Protein AF-A0A2S7EKT6-F1 (afdb_monomer)

Nearest PDB structures (foldseek):
  7syk-assembly1_O  TM=4.930E-01  e=4.356E+00  Oryctolagus cuniculus
  7syl-assembly1_O  TM=4.355E-01  e=4.093E+00  Oryctolagus cuniculus
  9e7f-assembly1_BQ  TM=4.720E-01  e=5.253E+00  Pyrobaculum calidifontis JCM 11548

Sequence (143 aa):
MLGVLMVCGVVPLHAAKAQEGEDPALTAGLVQCPDAAPFVRTQQQAKARAEAAQASAIAAPSVPELRACLLEMERVDQQVRNGDWSQAAVSRMVAVDAAHLPQIRRIVAEHNRLPSAAQVGRDDGVAASCSMPMLIRPSRSGC

pLDDT: mean 74.48, std 20.5, range [33.72, 96.75]

Secondary structure (DSSP, 8-state):
-----------------------HHHHHHHHT-GGGHHHHHHHHHHHHHHHHHHHHTTSPPS-HHHHHHHHHHHHHHHHHHTS---HHHHHHHHHHHHHHHHHHHHHHHHHTSPPPHHHH-----------------------

Mean predicted aligned error: 15.49 Å

Foldseek 3Di:
DDDDDDDDDDDPPPPPPPPPDPPVVVVVVLVVDPVSVVVVVVVVVVVVVVVVVVVLQVDDAQAQLVLLVVVVLVVLLCVLVVDDPDPVSVVSNVVSCVVCVVVQVVCCVVVVHHDDCSHHNDPPPDRDHNDDPPPPDPPPPDD

Structure (mmCIF, N/CA/C/O backbone):
data_AF-A0A2S7EKT6-F1
#
_entry.id   AF-A0A2S7EKT6-F1
#
loop_
_atom_site.group_PDB
_atom_site.id
_atom_site.type_symbol
_atom_site.label_atom_id
_atom_site.label_alt_id
_atom_site.label_comp_id
_atom_site.label_asym_id
_atom_site.label_entity_id
_atom_site.label_seq_id
_atom_site.pdbx_PDB_ins_code
_atom_site.Cartn_x
_atom_site.Cartn_y
_atom_site.Cartn_z
_atom_site.occupancy
_atom_site.B_iso_or_equiv
_atom_site.auth_seq_id
_atom_site.auth_comp_id
_atom_site.auth_asym_id
_atom_site.auth_atom_id
_atom_site.pdbx_PDB_model_num
ATOM 1 N N . MET A 1 1 ? 2.346 66.352 -17.592 1.00 36.94 1 MET A N 1
ATOM 2 C CA . MET A 1 1 ? 1.693 65.040 -17.779 1.00 36.94 1 MET A CA 1
ATOM 3 C C . MET A 1 1 ? 2.391 64.051 -16.850 1.00 36.94 1 MET A C 1
ATOM 5 O O . MET A 1 1 ? 3.411 63.494 -17.229 1.00 36.94 1 MET A O 1
ATOM 9 N N . LEU A 1 2 ? 1.943 63.962 -15.590 1.00 36.84 2 LEU A N 1
ATOM 10 C CA . LEU A 1 2 ? 2.513 63.059 -14.581 1.00 36.84 2 LEU A CA 1
ATOM 11 C C . LEU A 1 2 ? 1.9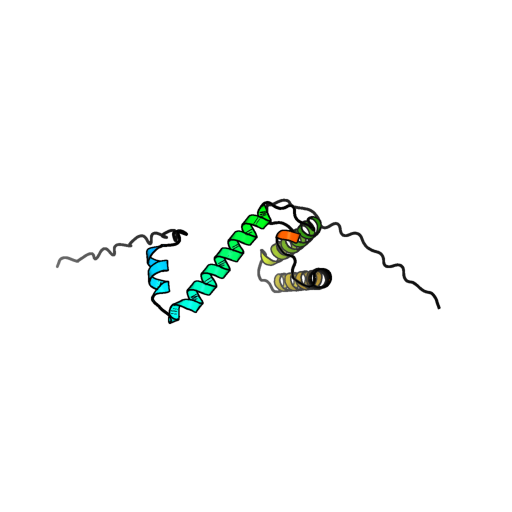98 61.633 -14.820 1.00 36.84 2 LEU A C 1
ATOM 13 O O . LEU A 1 2 ? 0.789 61.417 -14.853 1.00 36.84 2 LEU A O 1
ATOM 17 N N . GLY A 1 3 ? 2.920 60.685 -14.991 1.00 36.59 3 GLY A N 1
ATOM 18 C CA . GLY A 1 3 ? 2.628 59.258 -15.106 1.00 36.59 3 GLY A CA 1
ATOM 19 C C . GLY A 1 3 ? 2.357 58.634 -13.739 1.00 36.59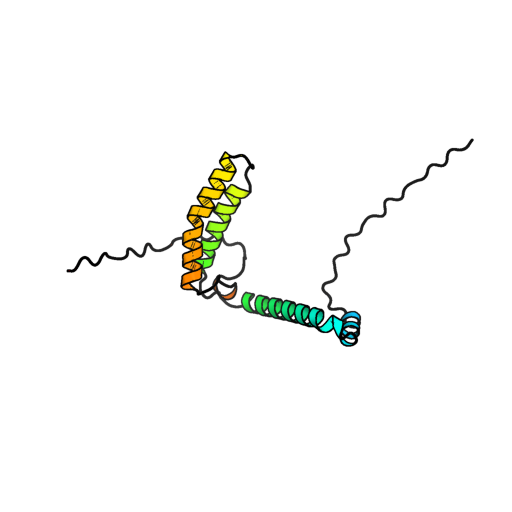 3 GLY A C 1
ATOM 20 O O . GLY A 1 3 ? 3.161 58.762 -12.819 1.00 36.59 3 GLY A O 1
ATOM 21 N N . VAL A 1 4 ? 1.215 57.962 -13.616 1.00 44.09 4 VAL A N 1
ATOM 22 C CA . VAL A 1 4 ? 0.814 57.189 -12.437 1.00 44.09 4 VAL A CA 1
ATOM 23 C C . VAL A 1 4 ? 1.491 55.819 -12.502 1.00 44.09 4 VAL A C 1
ATOM 25 O O . VAL A 1 4 ? 1.162 55.003 -13.360 1.00 44.09 4 VAL A O 1
ATOM 28 N N . LEU A 1 5 ? 2.437 55.557 -11.599 1.00 43.75 5 LEU A N 1
ATOM 29 C CA . LEU A 1 5 ? 2.953 54.210 -11.348 1.00 43.75 5 LEU A CA 1
ATOM 30 C C . LEU A 1 5 ? 1.993 53.488 -10.397 1.00 43.75 5 LEU A C 1
ATOM 32 O O . LEU A 1 5 ? 1.961 53.751 -9.197 1.00 43.75 5 LEU A O 1
ATOM 36 N N . MET A 1 6 ? 1.194 52.581 -10.956 1.00 43.34 6 MET A N 1
ATOM 37 C CA . MET A 1 6 ? 0.360 51.640 -10.215 1.00 43.34 6 MET A CA 1
ATOM 38 C C . MET A 1 6 ? 1.251 50.509 -9.685 1.00 43.34 6 MET A C 1
ATOM 40 O O . MET A 1 6 ? 1.628 49.599 -10.420 1.00 43.34 6 MET A O 1
ATOM 44 N N . VAL A 1 7 ? 1.625 50.580 -8.408 1.00 50.22 7 VAL A N 1
ATOM 45 C CA . VAL A 1 7 ? 2.326 49.491 -7.716 1.00 50.22 7 VAL A CA 1
ATOM 46 C C . VAL A 1 7 ? 1.294 48.417 -7.371 1.00 50.22 7 VAL A C 1
ATOM 48 O O . VAL A 1 7 ? 0.490 48.587 -6.457 1.00 50.22 7 VAL A O 1
ATOM 51 N N . CYS A 1 8 ? 1.289 47.314 -8.121 1.00 40.44 8 CYS A N 1
ATOM 52 C CA . CYS A 1 8 ? 0.559 46.107 -7.737 1.00 40.44 8 CYS A CA 1
ATOM 53 C C . CYS A 1 8 ? 1.220 45.513 -6.489 1.00 40.44 8 CYS A C 1
ATOM 55 O O . CYS A 1 8 ? 2.289 44.908 -6.567 1.00 40.44 8 CYS A O 1
ATOM 57 N N . GLY A 1 9 ? 0.591 45.707 -5.330 1.00 44.12 9 GLY A N 1
ATOM 58 C CA . GLY A 1 9 ? 0.961 45.018 -4.102 1.00 44.12 9 GLY A CA 1
ATOM 59 C C . GLY A 1 9 ? 0.713 43.520 -4.258 1.00 44.12 9 GLY A C 1
ATOM 60 O O . GLY A 1 9 ? -0.432 43.079 -4.328 1.00 44.12 9 GLY A O 1
ATOM 61 N N . VAL A 1 10 ? 1.785 42.736 -4.322 1.00 52.66 10 VAL A N 1
ATOM 62 C CA . VAL A 1 10 ? 1.711 41.277 -4.232 1.00 52.66 10 VAL A CA 1
ATOM 63 C C . VAL A 1 10 ? 1.425 40.945 -2.771 1.00 52.66 10 VAL A C 1
ATOM 65 O O . VAL A 1 10 ? 2.302 41.067 -1.919 1.00 52.66 10 VAL A O 1
ATOM 68 N N . VAL A 1 11 ? 0.180 40.586 -2.463 1.00 48.91 11 VAL A N 1
ATOM 69 C CA . VAL A 1 11 ? -0.188 40.072 -1.141 1.00 48.91 11 VAL A CA 1
ATOM 70 C C . VAL A 1 11 ? 0.495 38.711 -0.974 1.00 48.91 11 VAL A C 1
ATOM 72 O O . VAL A 1 11 ? 0.238 37.813 -1.780 1.00 48.91 11 VAL A O 1
ATOM 75 N N . PRO A 1 12 ? 1.368 38.517 0.030 1.00 48.16 12 PRO A N 1
ATOM 76 C CA . PRO A 1 12 ? 1.926 37.205 0.311 1.00 48.16 12 PRO A CA 1
ATOM 77 C C . PRO A 1 12 ? 0.793 36.275 0.746 1.00 48.16 12 PRO A C 1
ATOM 79 O O . PRO A 1 12 ? 0.174 36.467 1.797 1.00 48.16 12 PRO A O 1
ATOM 82 N N . LEU A 1 13 ? 0.531 35.271 -0.092 1.00 44.91 13 LEU A N 1
ATOM 83 C CA . LEU A 1 13 ? -0.354 34.150 0.184 1.00 44.91 13 LEU A CA 1
ATOM 84 C C . LEU A 1 13 ? 0.249 33.374 1.364 1.00 44.91 13 LEU A C 1
ATOM 86 O O . LEU A 1 13 ? 1.096 32.499 1.195 1.00 44.91 13 LEU A O 1
ATOM 90 N N . HIS A 1 14 ? -0.120 33.755 2.583 1.00 44.31 14 HIS A N 1
ATOM 91 C CA . HIS A 1 14 ? 0.232 32.986 3.761 1.00 44.31 14 HIS A CA 1
ATOM 92 C C . HIS A 1 14 ? -0.509 31.659 3.641 1.00 44.31 14 HIS A C 1
ATOM 94 O O . HIS A 1 14 ? -1.737 31.619 3.702 1.00 44.31 14 HIS A O 1
ATOM 100 N N . ALA A 1 15 ? 0.246 30.580 3.434 1.00 47.09 15 ALA A N 1
ATOM 101 C CA . ALA A 1 15 ? -0.233 29.223 3.619 1.00 47.09 15 ALA A CA 1
ATOM 102 C C . ALA A 1 15 ? -0.627 29.077 5.093 1.00 47.09 15 ALA A C 1
ATOM 104 O O . ALA A 1 15 ? 0.188 28.717 5.944 1.00 47.09 15 ALA A O 1
ATOM 105 N N . ALA A 1 16 ? -1.869 29.446 5.404 1.00 46.31 16 ALA A N 1
ATOM 106 C CA . ALA A 1 16 ? -2.474 29.167 6.685 1.00 46.31 16 ALA A CA 1
ATOM 107 C C . ALA A 1 16 ? -2.398 27.653 6.872 1.00 46.31 16 ALA A C 1
ATOM 109 O O . ALA A 1 16 ? -2.981 26.888 6.102 1.00 46.31 16 ALA A O 1
ATOM 110 N N . LYS A 1 17 ? -1.625 27.216 7.868 1.00 39.88 17 LYS A N 1
ATOM 111 C CA . LYS A 1 17 ? -1.724 25.847 8.350 1.00 39.88 17 LYS A CA 1
ATOM 112 C C . LYS A 1 17 ? -3.177 25.653 8.764 1.00 39.88 17 LYS A C 1
ATOM 114 O O . LYS A 1 17 ? -3.633 26.324 9.685 1.00 39.88 17 LYS A O 1
ATOM 119 N N . ALA A 1 18 ? -3.903 24.807 8.036 1.00 46.19 18 ALA A N 1
ATOM 120 C CA . ALA A 1 18 ? -5.235 24.384 8.428 1.00 46.19 18 ALA A CA 1
ATOM 121 C C . ALA A 1 18 ? -5.117 23.818 9.845 1.00 46.19 18 ALA A C 1
ATOM 123 O O . ALA A 1 18 ? -4.409 22.840 10.081 1.00 46.19 18 ALA A O 1
ATOM 124 N N . GLN A 1 19 ? -5.701 24.528 10.800 1.00 43.31 19 GLN A N 1
ATOM 125 C CA . GLN A 1 19 ? -5.638 24.166 12.199 1.00 43.31 19 GLN A CA 1
ATOM 126 C C . GLN A 1 19 ? -6.528 22.935 12.379 1.00 43.31 19 GLN A C 1
ATOM 128 O O . GLN A 1 19 ? -7.744 23.037 12.272 1.00 43.31 19 GLN A O 1
ATOM 133 N N . GLU A 1 20 ? -5.923 21.771 12.629 1.00 52.88 20 GLU A N 1
ATOM 134 C CA . GLU A 1 20 ? -6.603 20.507 12.974 1.00 52.88 20 GLU A CA 1
ATOM 135 C C . GLU A 1 20 ? -7.218 20.553 14.391 1.00 52.88 20 GLU A C 1
ATOM 137 O O . GLU A 1 20 ? -7.160 19.595 15.158 1.00 52.88 20 GLU A O 1
ATOM 142 N N . GLY A 1 21 ? -7.782 21.699 14.776 1.00 56.47 21 GLY A N 1
ATOM 143 C CA . GLY A 1 21 ? -8.614 21.836 15.960 1.00 56.47 21 GLY A CA 1
ATOM 144 C C . GLY A 1 21 ? -10.068 21.692 15.540 1.00 56.47 21 GLY A C 1
ATOM 145 O O . GLY A 1 21 ? -10.548 22.474 14.724 1.00 56.47 21 GLY A O 1
ATOM 146 N N . GLU A 1 22 ? -10.756 20.689 16.076 1.00 63.47 22 GLU A N 1
ATOM 147 C CA . GLU A 1 22 ? -12.197 20.503 15.901 1.00 63.47 22 GLU A CA 1
ATOM 148 C C . GLU A 1 22 ? -12.912 21.767 16.408 1.00 63.47 22 GLU A C 1
ATOM 150 O O . GLU A 1 22 ? -12.968 22.005 17.612 1.00 63.47 22 GLU A O 1
ATOM 155 N N . ASP A 1 23 ? -13.377 22.628 15.493 1.00 78.50 23 ASP A N 1
ATOM 156 C CA . ASP A 1 23 ? -14.058 23.875 15.844 1.00 78.50 23 ASP A CA 1
ATOM 157 C C . ASP A 1 23 ? -15.426 23.539 16.475 1.00 78.50 23 ASP A C 1
ATOM 159 O O . ASP A 1 23 ? -16.321 23.010 15.793 1.00 78.50 23 ASP A O 1
ATOM 163 N N . PRO A 1 24 ? -15.626 23.827 17.775 1.00 75.12 24 PRO A N 1
ATOM 164 C CA . PRO A 1 24 ? -16.879 23.527 18.456 1.00 75.12 24 PRO A CA 1
ATOM 165 C C . PRO A 1 24 ? -18.061 24.296 17.856 1.00 75.12 24 PRO A C 1
ATOM 167 O O . PRO A 1 24 ? -19.179 23.781 17.846 1.00 75.12 24 PRO A O 1
ATOM 170 N N . ALA A 1 25 ? -17.825 25.503 17.328 1.00 80.38 25 ALA A N 1
ATOM 171 C CA . ALA A 1 25 ? -18.859 26.327 16.710 1.00 80.38 25 ALA A CA 1
ATOM 172 C C . ALA A 1 25 ? -19.305 25.741 15.366 1.00 80.38 25 ALA A C 1
ATOM 174 O O . ALA A 1 25 ? -20.505 25.656 15.096 1.00 80.38 25 ALA A O 1
ATOM 175 N N . LEU A 1 26 ? -18.356 25.253 14.562 1.00 79.12 26 LEU A N 1
ATOM 176 C CA . LEU A 1 26 ? -18.657 24.527 13.329 1.00 79.12 26 LEU A CA 1
ATOM 177 C C . LEU A 1 26 ? -19.452 23.251 13.626 1.00 79.12 26 LEU A C 1
ATOM 179 O O . LEU A 1 26 ? -20.460 22.9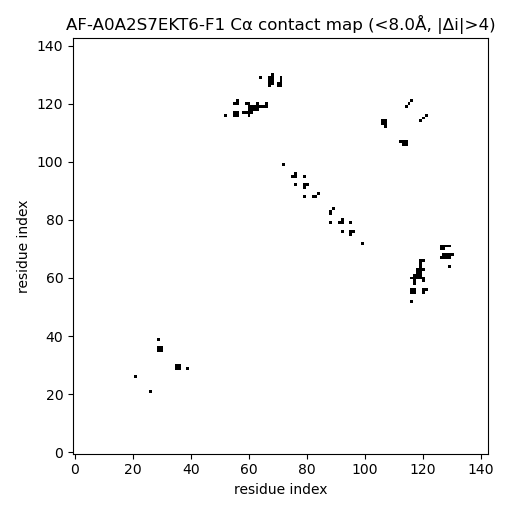78 12.978 1.00 79.12 26 LEU A O 1
ATOM 183 N N . THR A 1 27 ? -19.041 22.494 14.643 1.00 79.00 27 THR A N 1
ATOM 184 C CA . THR A 1 27 ? -19.708 21.244 15.033 1.00 79.00 27 THR A CA 1
ATOM 185 C C . THR A 1 27 ? -21.144 21.501 15.496 1.00 79.00 27 THR A C 1
ATOM 187 O O . THR A 1 27 ? -22.067 20.817 15.055 1.00 79.00 27 THR A O 1
ATOM 190 N N . ALA A 1 28 ? -21.355 22.530 16.321 1.00 80.50 28 ALA A N 1
ATOM 191 C CA . ALA A 1 28 ? -22.681 22.944 16.771 1.00 80.50 28 ALA A CA 1
ATOM 192 C C . ALA A 1 28 ? -23.576 23.418 15.611 1.00 80.50 28 ALA A C 1
ATOM 194 O O . ALA A 1 28 ? -24.761 23.087 15.583 1.00 80.50 28 ALA A O 1
ATOM 195 N N . GLY A 1 29 ? -23.015 24.139 14.635 1.00 81.31 29 GLY A N 1
ATOM 196 C CA . GLY A 1 29 ? -23.738 24.566 13.435 1.00 81.31 29 GLY A CA 1
ATOM 197 C C . GLY A 1 29 ? -24.155 23.394 12.542 1.00 81.31 29 GLY A C 1
ATOM 198 O O . GLY A 1 29 ? -25.287 23.349 12.068 1.00 81.31 29 GLY A O 1
ATOM 199 N N . LEU A 1 30 ? -23.284 22.396 12.367 1.00 83.81 30 LEU A N 1
ATOM 200 C CA . LEU A 1 30 ? -23.577 21.214 11.548 1.00 83.81 30 LEU A CA 1
ATOM 201 C C . LEU A 1 30 ? -24.693 20.337 12.141 1.00 83.81 30 LEU A C 1
ATOM 203 O O . LEU A 1 30 ? -25.423 19.702 11.385 1.00 83.81 30 LEU A O 1
ATOM 207 N N . VAL A 1 31 ? -24.869 20.329 13.468 1.00 80.75 31 VAL A N 1
ATOM 208 C CA . VAL A 1 31 ? -25.972 19.611 14.141 1.00 80.75 31 VAL A CA 1
ATOM 209 C C . VAL A 1 31 ? -27.342 20.218 13.812 1.00 80.75 3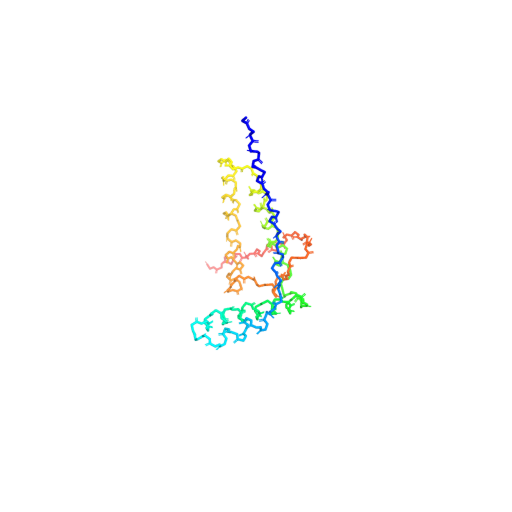1 VAL A C 1
ATOM 211 O O . VAL A 1 31 ? -28.344 19.507 13.815 1.00 80.75 31 VAL A O 1
ATOM 214 N N . GLN A 1 32 ? -27.398 21.512 13.493 1.00 86.75 32 GLN A N 1
ATOM 215 C CA . GLN A 1 32 ? -28.647 22.208 13.166 1.00 86.75 32 GLN A CA 1
ATOM 216 C C . GLN A 1 32 ? -29.086 22.005 11.706 1.00 86.75 32 GLN A C 1
ATOM 218 O O . GLN A 1 32 ? -30.210 22.358 11.355 1.00 86.75 32 GLN A O 1
ATOM 223 N N . CYS A 1 33 ? -28.232 21.414 10.863 1.00 87.81 33 CYS A N 1
ATOM 224 C CA . CYS A 1 33 ? -28.469 21.233 9.433 1.00 87.81 33 CYS A CA 1
ATOM 225 C C . CYS A 1 33 ? -28.698 19.745 9.104 1.00 87.81 33 CYS A C 1
ATOM 227 O O . CYS A 1 33 ? -27.732 18.981 9.056 1.00 87.81 33 CYS A O 1
ATOM 229 N N . PRO A 1 34 ? -29.937 19.309 8.806 1.00 86.19 34 PRO A N 1
ATOM 230 C CA . PRO A 1 34 ? -30.229 17.911 8.466 1.00 86.19 34 PRO A CA 1
ATOM 231 C C . PRO A 1 34 ? -29.410 17.404 7.271 1.00 86.19 34 PRO A C 1
ATOM 233 O O . PRO A 1 34 ? -28.908 16.280 7.289 1.00 86.19 34 PRO A O 1
ATOM 236 N N . ASP A 1 35 ? -29.192 18.266 6.277 1.00 91.31 35 ASP A N 1
ATOM 237 C CA . ASP A 1 35 ? -28.421 17.952 5.069 1.00 91.31 35 ASP A CA 1
ATOM 238 C C . ASP A 1 35 ? -26.914 17.789 5.334 1.00 91.31 35 ASP A C 1
ATOM 240 O O . ASP A 1 35 ? -26.193 17.219 4.515 1.00 91.31 35 ASP A O 1
ATOM 244 N N . ALA A 1 36 ? -26.420 18.237 6.495 1.00 88.88 36 ALA A N 1
ATOM 245 C CA . ALA A 1 36 ? -25.026 18.075 6.904 1.00 88.88 36 ALA A CA 1
ATOM 246 C C . ALA A 1 36 ? -24.755 16.743 7.629 1.00 88.88 36 ALA A C 1
ATOM 248 O O . ALA A 1 36 ? -23.595 16.362 7.809 1.00 88.88 36 ALA A O 1
ATOM 249 N N . ALA A 1 37 ? -25.794 15.987 8.002 1.00 87.12 37 ALA A N 1
ATOM 250 C CA . ALA A 1 37 ? -25.666 14.672 8.630 1.00 87.12 37 ALA A CA 1
ATOM 251 C C . ALA A 1 37 ? -24.715 13.690 7.902 1.00 87.12 37 ALA A C 1
ATOM 253 O O . ALA A 1 37 ? -23.915 13.039 8.587 1.00 87.12 37 ALA A O 1
ATOM 254 N N . PRO A 1 38 ? -24.734 13.547 6.555 1.00 91.06 38 PRO A N 1
ATOM 255 C CA . PRO A 1 38 ? -23.772 12.690 5.861 1.00 91.06 38 PRO A CA 1
ATOM 256 C C . PRO A 1 38 ? -22.325 13.154 6.059 1.00 91.06 38 PRO A C 1
ATOM 258 O O . PRO A 1 38 ? -21.465 12.317 6.328 1.00 91.06 38 PRO A O 1
ATOM 261 N N . PHE A 1 39 ? -22.069 14.465 6.006 1.00 88.44 39 PHE A N 1
ATOM 262 C CA . PHE A 1 39 ? -20.739 15.039 6.216 1.00 88.44 39 PHE A CA 1
ATOM 263 C C . PHE A 1 39 ? -20.217 14.762 7.633 1.00 88.44 39 PHE A C 1
ATOM 265 O O . PHE A 1 39 ? -19.102 14.255 7.796 1.00 88.44 39 PHE A O 1
ATOM 272 N N . VAL A 1 40 ? -21.046 15.007 8.656 1.00 88.12 40 VAL A N 1
ATOM 273 C CA . VAL A 1 40 ? -20.708 14.725 10.063 1.00 88.12 40 VAL A CA 1
ATOM 274 C C . VAL A 1 40 ? -20.375 13.244 10.254 1.00 88.12 40 VAL A C 1
ATOM 276 O O . VAL A 1 40 ? -19.360 12.912 10.866 1.00 88.12 40 VAL A O 1
ATOM 279 N N . ARG A 1 41 ? -21.168 12.340 9.663 1.00 88.94 41 ARG A N 1
ATOM 280 C CA . ARG A 1 41 ? -20.922 10.892 9.734 1.00 88.94 41 ARG A CA 1
ATOM 281 C C . ARG A 1 41 ? -19.583 10.506 9.108 1.00 88.94 41 ARG A C 1
ATOM 283 O O . ARG A 1 41 ? -18.848 9.715 9.695 1.00 88.94 41 ARG A O 1
ATOM 290 N N . THR A 1 42 ? -19.246 11.050 7.938 1.00 89.38 42 THR A N 1
ATOM 291 C CA . THR A 1 42 ? -17.944 10.787 7.304 1.00 89.38 42 THR A CA 1
ATOM 292 C C . THR A 1 42 ? -16.775 11.315 8.129 1.00 89.38 42 THR A C 1
ATOM 294 O O . THR A 1 42 ? -15.773 10.613 8.257 1.00 89.38 42 THR A O 1
ATOM 297 N N . GLN A 1 43 ? -16.909 12.493 8.747 1.00 88.50 43 GLN A N 1
ATOM 29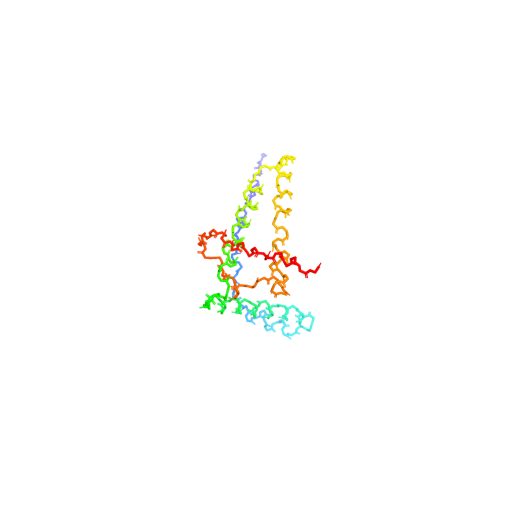8 C CA . GLN A 1 43 ? -15.884 13.042 9.638 1.00 88.50 43 GLN A CA 1
ATOM 299 C C . GLN A 1 43 ? -15.668 12.157 10.871 1.00 88.50 43 GLN A C 1
ATOM 301 O O . GLN A 1 43 ? -14.538 11.779 11.171 1.00 88.50 43 GLN A O 1
ATOM 306 N N . GLN A 1 44 ? -16.747 11.741 11.537 1.00 87.88 44 GLN A N 1
ATOM 307 C CA . GLN A 1 44 ? -16.669 10.840 12.691 1.00 87.88 44 GLN A CA 1
ATOM 308 C C . GLN A 1 44 ? -16.031 9.494 12.326 1.00 87.88 44 GLN A C 1
ATOM 310 O O . GLN A 1 44 ? -15.205 8.975 13.072 1.00 87.88 44 GLN A O 1
ATOM 315 N N . GLN A 1 45 ? -16.359 8.940 11.153 1.00 89.81 45 GLN A N 1
ATOM 316 C CA . GLN A 1 45 ? -15.714 7.722 10.659 1.00 89.81 45 GLN A CA 1
ATOM 317 C C . GLN A 1 45 ? -14.220 7.924 10.389 1.00 89.81 45 GLN A C 1
ATOM 319 O O . GLN A 1 45 ? -13.430 7.031 10.689 1.00 89.81 45 GLN A O 1
ATOM 324 N N . ALA A 1 46 ? -13.819 9.065 9.825 1.00 86.31 46 ALA A N 1
ATOM 325 C CA . ALA A 1 46 ? -12.412 9.381 9.605 1.00 86.31 46 ALA A CA 1
ATOM 326 C C . ALA A 1 46 ? -11.652 9.509 10.935 1.00 86.31 46 ALA A C 1
ATOM 328 O O . ALA A 1 46 ? -10.593 8.899 11.087 1.00 86.31 46 ALA A O 1
ATOM 329 N N . LYS A 1 47 ? -12.234 10.201 11.923 1.00 87.00 47 LYS A N 1
ATOM 330 C CA . LYS A 1 47 ? -11.686 10.329 13.280 1.00 87.00 47 LYS A CA 1
ATOM 331 C C . LYS A 1 47 ? -11.520 8.970 13.960 1.00 87.00 47 LYS A C 1
ATOM 333 O O . LYS A 1 47 ? -10.420 8.636 14.385 1.00 87.00 47 LYS A O 1
ATOM 338 N N . ALA A 1 48 ? -12.559 8.134 13.951 1.00 87.06 48 ALA A N 1
ATOM 339 C CA . ALA A 1 48 ? -12.496 6.789 14.520 1.00 87.06 48 ALA A CA 1
ATOM 340 C C . ALA A 1 48 ? -11.422 5.912 13.844 1.00 87.06 48 ALA A C 1
ATOM 342 O O . ALA A 1 48 ? -10.719 5.156 14.514 1.00 87.06 48 ALA A O 1
ATOM 343 N N . ARG A 1 49 ? -11.244 6.025 12.518 1.00 82.69 49 ARG A N 1
ATOM 344 C CA . ARG A 1 49 ? -10.153 5.337 11.802 1.00 82.69 49 ARG A CA 1
ATOM 345 C C . ARG A 1 49 ? -8.780 5.858 12.223 1.00 82.69 49 ARG A C 1
ATOM 347 O O . ARG A 1 49 ? -7.867 5.052 12.381 1.00 82.69 49 ARG A O 1
ATOM 354 N N . ALA A 1 50 ? -8.629 7.169 12.405 1.00 81.56 50 ALA A N 1
ATOM 355 C CA . ALA A 1 50 ? -7.377 7.775 12.848 1.00 81.56 50 ALA A CA 1
ATOM 356 C C . ALA A 1 50 ? -7.012 7.343 14.279 1.00 81.56 50 ALA A C 1
ATOM 358 O O . ALA A 1 50 ? -5.873 6.950 14.523 1.00 81.56 50 ALA A O 1
ATOM 359 N N . GLU A 1 51 ? -7.976 7.332 15.199 1.00 84.31 51 GLU A N 1
ATOM 360 C CA . GLU A 1 51 ? -7.798 6.856 16.577 1.00 84.31 51 GLU A CA 1
ATOM 361 C C . GLU A 1 51 ? -7.448 5.362 16.619 1.00 84.31 51 GLU A C 1
ATOM 363 O O . GLU A 1 51 ? -6.469 4.969 17.256 1.00 84.31 51 GLU A O 1
ATOM 368 N N . ALA A 1 52 ? -8.170 4.521 15.868 1.00 78.38 52 ALA A N 1
ATOM 369 C CA . ALA A 1 52 ? -7.854 3.097 15.751 1.00 78.38 52 ALA A CA 1
ATOM 370 C C . ALA A 1 52 ? -6.450 2.865 15.164 1.00 78.38 52 ALA A C 1
ATOM 372 O O . ALA A 1 52 ? -5.703 2.001 15.631 1.00 78.38 52 ALA A O 1
ATOM 373 N N . ALA A 1 53 ? -6.054 3.666 14.170 1.00 70.62 53 ALA A N 1
ATOM 374 C CA . ALA A 1 53 ? -4.709 3.619 13.619 1.00 70.62 53 ALA A CA 1
ATOM 375 C C . ALA A 1 53 ? -3.657 4.024 14.664 1.00 70.62 53 ALA A C 1
ATOM 377 O O . ALA A 1 53 ? -2.591 3.406 14.716 1.00 70.62 53 ALA A O 1
ATOM 378 N N . GLN A 1 54 ? -3.904 5.046 15.491 1.00 73.88 54 GLN A N 1
ATOM 379 C CA . GLN A 1 54 ? -2.992 5.453 16.572 1.00 73.88 54 GLN A CA 1
ATOM 380 C C . GLN A 1 54 ? -2.847 4.359 17.631 1.00 73.88 54 GLN A C 1
ATOM 382 O O . GLN A 1 54 ? -1.723 4.011 17.980 1.00 73.88 54 GLN A O 1
ATOM 387 N N . ALA A 1 55 ? -3.950 3.742 18.058 1.00 71.19 55 ALA A N 1
ATOM 388 C CA . ALA A 1 55 ? -3.911 2.617 18.989 1.00 71.19 55 ALA A CA 1
ATOM 389 C C . ALA A 1 55 ? -3.077 1.443 18.443 1.00 71.19 55 ALA A C 1
ATOM 391 O O . ALA A 1 55 ? -2.289 0.846 19.174 1.00 71.19 55 ALA A O 1
ATOM 392 N N . SER A 1 56 ? -3.179 1.153 17.140 1.00 65.44 56 SER A N 1
ATOM 393 C CA . SER A 1 56 ? -2.373 0.099 16.508 1.00 65.44 56 SER A CA 1
ATOM 394 C C . SER A 1 56 ? -0.872 0.404 16.441 1.00 65.44 56 SER A C 1
ATOM 396 O O . SER A 1 56 ? -0.087 -0.527 16.325 1.00 65.44 56 SER A O 1
ATOM 398 N N . ALA A 1 57 ? -0.454 1.672 16.551 1.00 63.22 57 ALA A N 1
ATOM 399 C CA . ALA A 1 57 ? 0.963 2.048 16.541 1.00 63.22 57 ALA A CA 1
ATOM 400 C C . ALA A 1 57 ? 1.702 1.658 17.834 1.00 63.22 57 ALA A C 1
ATOM 402 O O . ALA A 1 57 ? 2.926 1.604 17.845 1.00 63.22 57 ALA A O 1
ATOM 403 N N . ILE A 1 58 ? 0.964 1.403 18.918 1.00 67.75 58 ILE A N 1
ATOM 404 C CA . ILE A 1 58 ? 1.521 1.027 20.226 1.00 67.75 58 ILE A CA 1
ATOM 405 C C . ILE A 1 58 ? 1.624 -0.505 20.354 1.00 67.75 58 ILE A C 1
ATOM 407 O O 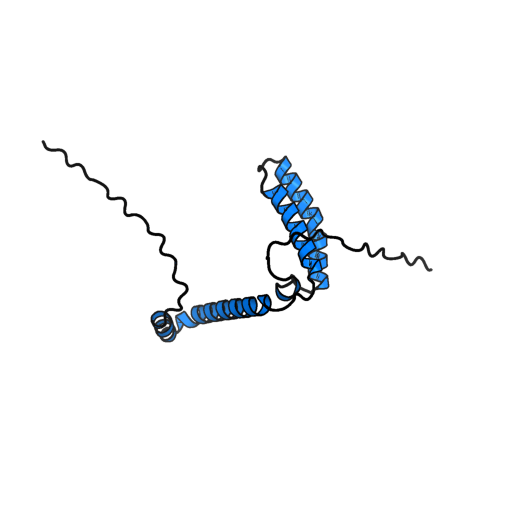. ILE A 1 58 ? 2.385 -1.019 21.171 1.00 67.75 58 ILE A O 1
ATOM 411 N N . ALA A 1 59 ? 0.871 -1.252 19.543 1.00 72.12 59 ALA A N 1
ATOM 412 C CA . ALA A 1 59 ? 0.851 -2.708 19.571 1.00 72.12 59 ALA A CA 1
ATOM 413 C C . ALA A 1 59 ? 1.954 -3.307 18.686 1.00 72.12 59 ALA A C 1
ATOM 415 O O . ALA A 1 59 ? 2.221 -2.819 17.588 1.00 72.12 59 ALA A O 1
ATOM 416 N N . ALA A 1 60 ? 2.558 -4.410 19.139 1.00 80.62 60 ALA A N 1
ATOM 417 C CA . ALA A 1 60 ? 3.485 -5.172 18.310 1.00 80.62 60 ALA A CA 1
ATOM 418 C C . ALA A 1 60 ? 2.746 -5.774 17.095 1.00 80.62 60 ALA A C 1
ATOM 420 O O . ALA A 1 60 ? 1.655 -6.333 17.265 1.00 80.62 60 ALA A O 1
ATOM 421 N N . PRO A 1 61 ? 3.316 -5.683 15.880 1.00 85.00 61 PRO A N 1
ATOM 422 C CA . PRO A 1 61 ? 2.707 -6.249 14.683 1.00 85.00 61 PRO A CA 1
ATOM 423 C C . PRO A 1 61 ? 2.655 -7.777 14.756 1.00 85.00 61 PRO A C 1
ATOM 425 O O . PRO A 1 61 ? 3.564 -8.421 15.276 1.00 85.00 61 PRO A O 1
ATOM 428 N N . SER A 1 62 ? 1.592 -8.363 14.205 1.00 85.62 62 SER A N 1
ATOM 429 C CA . SER A 1 62 ? 1.393 -9.823 14.219 1.00 85.62 62 SER A CA 1
ATOM 430 C C . SER A 1 62 ? 2.170 -10.583 13.137 1.00 85.62 62 SER A C 1
ATOM 432 O O . SER A 1 62 ? 2.345 -11.790 13.272 1.00 85.62 62 SER A O 1
ATOM 434 N N . VAL A 1 63 ? 2.625 -9.901 12.082 1.00 87.19 63 VAL A N 1
ATOM 435 C CA . VAL A 1 63 ? 3.361 -10.463 10.934 1.00 87.19 63 VAL A CA 1
ATOM 436 C C . VAL A 1 63 ? 4.495 -9.496 10.519 1.00 87.19 63 VAL A C 1
ATOM 438 O O . VAL A 1 63 ? 4.469 -8.925 9.421 1.00 87.19 63 VAL A O 1
ATOM 441 N N . PRO A 1 64 ? 5.478 -9.222 11.401 1.00 83.50 64 PRO A N 1
ATOM 442 C CA . PRO A 1 64 ? 6.542 -8.245 11.142 1.00 83.50 64 PRO A CA 1
ATOM 443 C C . PRO A 1 64 ? 7.422 -8.593 9.932 1.00 83.50 64 PRO A C 1
ATOM 445 O O . PRO A 1 64 ? 7.948 -7.702 9.272 1.00 83.50 64 PRO A O 1
ATOM 448 N N . GLU A 1 65 ? 7.577 -9.870 9.594 1.00 84.69 65 GLU A N 1
ATOM 449 C CA . GLU A 1 65 ? 8.355 -10.328 8.441 1.00 84.69 65 GLU A CA 1
ATOM 450 C C . GLU A 1 65 ? 7.711 -9.958 7.097 1.00 84.69 65 GLU A C 1
ATOM 452 O O . GLU A 1 65 ? 8.412 -9.684 6.121 1.00 84.69 65 GLU A O 1
ATOM 457 N N . LEU A 1 66 ? 6.378 -9.875 7.042 1.00 88.31 66 LEU A N 1
ATOM 458 C CA . LEU A 1 66 ? 5.666 -9.443 5.840 1.00 88.31 66 LEU A CA 1
ATOM 459 C C . LEU A 1 66 ? 5.965 -7.973 5.518 1.00 88.31 66 LEU A C 1
ATOM 461 O O . LEU A 1 66 ? 6.036 -7.603 4.346 1.00 88.31 66 LEU A O 1
ATOM 465 N N . ARG A 1 67 ? 6.232 -7.157 6.545 1.00 87.69 67 ARG A N 1
ATOM 466 C CA . ARG A 1 67 ? 6.671 -5.764 6.395 1.00 87.69 67 ARG A CA 1
ATOM 467 C C . ARG A 1 67 ? 7.956 -5.662 5.583 1.00 87.69 67 ARG A C 1
ATOM 469 O O . ARG A 1 67 ? 8.014 -4.889 4.635 1.00 87.69 67 ARG A O 1
ATOM 476 N N . ALA A 1 68 ? 8.963 -6.465 5.931 1.00 85.31 68 ALA A N 1
ATOM 477 C CA . ALA A 1 68 ? 10.247 -6.499 5.229 1.00 85.31 68 ALA A CA 1
ATOM 478 C C . ALA A 1 68 ? 10.049 -6.755 3.733 1.00 85.31 68 ALA A C 1
ATOM 480 O O . ALA A 1 68 ? 10.659 -6.113 2.882 1.00 85.31 68 ALA A O 1
ATOM 481 N N . CYS A 1 69 ? 9.135 -7.671 3.414 1.00 87.19 69 CYS A N 1
ATOM 482 C CA . CYS A 1 69 ? 8.873 -8.015 2.035 1.00 87.19 69 CYS A CA 1
ATOM 483 C C . CYS A 1 69 ? 8.142 -6.919 1.256 1.00 87.19 69 CYS A C 1
ATOM 485 O O . CYS A 1 69 ? 8.537 -6.613 0.135 1.00 87.19 69 CYS A O 1
ATOM 487 N N . LEU A 1 70 ? 7.121 -6.298 1.855 1.00 90.00 70 LEU A N 1
ATOM 488 C CA . LEU A 1 70 ? 6.403 -5.183 1.233 1.00 90.00 70 LEU A CA 1
ATOM 489 C C . LEU A 1 70 ? 7.325 -3.979 0.993 1.00 90.00 70 LEU A C 1
ATOM 491 O O . LEU A 1 70 ? 7.278 -3.393 -0.085 1.00 90.00 70 LEU A O 1
ATOM 495 N N . LEU A 1 71 ? 8.206 -3.666 1.948 1.00 89.50 71 LEU A N 1
ATOM 496 C CA . LEU A 1 71 ? 9.179 -2.579 1.814 1.00 89.50 71 LEU A CA 1
ATOM 497 C C . LEU A 1 71 ? 10.230 -2.853 0.737 1.00 89.50 71 LEU A C 1
ATOM 499 O O . LEU A 1 71 ? 10.630 -1.935 0.026 1.00 89.50 71 LEU A O 1
ATOM 503 N N . GLU A 1 72 ? 10.681 -4.098 0.582 1.00 90.31 72 GLU A N 1
ATOM 504 C CA . GLU A 1 72 ? 11.617 -4.435 -0.493 1.00 90.31 72 GLU A CA 1
ATOM 505 C C . GLU A 1 72 ? 10.952 -4.336 -1.873 1.00 90.31 72 GLU A C 1
ATOM 507 O O . GLU A 1 72 ? 11.546 -3.789 -2.803 1.00 90.31 72 GLU A O 1
ATOM 512 N N . MET A 1 73 ? 9.704 -4.801 -1.999 1.00 91.38 73 MET A N 1
ATOM 513 C CA . MET A 1 73 ? 8.925 -4.649 -3.232 1.00 91.38 73 MET A CA 1
ATOM 514 C C . MET A 1 73 ? 8.726 -3.170 -3.578 1.00 91.38 73 MET A C 1
ATOM 516 O O . MET A 1 73 ? 8.995 -2.765 -4.708 1.00 91.38 73 MET A O 1
ATOM 520 N N . GLU A 1 74 ? 8.354 -2.345 -2.593 1.00 92.06 74 GLU A N 1
ATOM 521 C CA . GLU A 1 74 ? 8.247 -0.896 -2.762 1.00 92.06 74 GLU A CA 1
ATOM 522 C C . GLU A 1 74 ? 9.584 -0.283 -3.186 1.00 92.06 74 GLU A C 1
ATOM 524 O O . GLU A 1 74 ? 9.633 0.481 -4.147 1.00 92.06 74 GLU A O 1
ATOM 529 N N . ARG A 1 75 ? 10.692 -0.630 -2.522 1.00 92.69 75 ARG A N 1
ATOM 530 C CA . ARG A 1 75 ? 12.023 -0.115 -2.867 1.00 92.69 75 ARG A CA 1
ATOM 531 C C . ARG A 1 75 ? 12.355 -0.391 -4.333 1.00 92.69 75 ARG A C 1
ATOM 533 O O . ARG A 1 75 ? 12.900 0.483 -5.014 1.00 92.69 75 ARG A O 1
ATOM 540 N N . VAL A 1 76 ? 12.071 -1.597 -4.823 1.00 91.69 76 VAL A N 1
ATOM 541 C CA . VAL A 1 76 ? 12.294 -1.994 -6.224 1.00 91.69 76 VAL A CA 1
ATOM 542 C C . VAL A 1 76 ? 11.362 -1.236 -7.173 1.00 91.69 76 VAL A C 1
ATOM 544 O O . VAL A 1 76 ? 11.846 -0.691 -8.168 1.00 91.69 76 VAL A O 1
ATOM 547 N N . ASP A 1 77 ? 10.076 -1.108 -6.843 1.00 92.38 77 ASP A N 1
ATOM 548 C CA . ASP A 1 77 ? 9.117 -0.314 -7.623 1.00 92.38 77 ASP A CA 1
ATOM 549 C C . ASP A 1 77 ? 9.551 1.156 -7.722 1.00 92.38 77 ASP A C 1
ATOM 551 O O . ASP A 1 77 ? 9.532 1.755 -8.799 1.00 92.38 77 ASP A O 1
ATOM 555 N N . GLN A 1 78 ? 10.003 1.743 -6.613 1.00 92.56 78 GLN A N 1
ATOM 556 C CA . GLN A 1 78 ? 10.455 3.132 -6.568 1.00 92.56 78 GLN A CA 1
ATOM 557 C C . GLN A 1 78 ? 11.733 3.350 -7.383 1.00 92.56 78 GLN A C 1
ATOM 559 O O . GLN A 1 78 ? 11.866 4.379 -8.040 1.00 92.56 78 GLN A O 1
ATOM 564 N N . GLN A 1 79 ? 12.661 2.388 -7.423 1.00 91.75 79 GLN A N 1
ATOM 565 C CA . GLN A 1 79 ? 13.860 2.499 -8.268 1.00 91.75 79 GLN A CA 1
ATOM 566 C C . GLN A 1 79 ? 13.524 2.633 -9.753 1.00 91.75 79 GLN A C 1
ATOM 568 O O . GLN A 1 79 ? 14.181 3.398 -10.456 1.00 91.75 79 GLN A O 1
ATOM 573 N N . VAL A 1 80 ? 12.515 1.903 -10.240 1.00 92.88 80 VAL A N 1
ATOM 574 C CA . VAL A 1 80 ? 12.118 1.984 -11.653 1.00 92.88 80 VAL A CA 1
ATOM 575 C C . VAL A 1 80 ? 11.212 3.179 -11.942 1.00 92.88 80 VAL A C 1
ATOM 577 O O . VAL A 1 80 ? 11.270 3.706 -13.049 1.00 92.88 80 VAL A O 1
ATOM 580 N N . ARG A 1 81 ? 10.427 3.643 -10.960 1.00 91.50 81 ARG A N 1
ATOM 581 C CA . ARG A 1 81 ? 9.527 4.806 -11.093 1.00 91.50 81 ARG A CA 1
ATOM 582 C C . ARG A 1 81 ? 10.236 6.156 -10.948 1.00 91.50 81 ARG A C 1
ATOM 584 O O . ARG A 1 81 ? 9.797 7.124 -11.556 1.00 91.50 81 ARG A O 1
ATOM 591 N N . ASN A 1 82 ? 11.338 6.218 -10.201 1.00 92.19 82 ASN A N 1
ATOM 592 C CA . ASN A 1 82 ? 12.149 7.433 -10.034 1.00 92.19 82 ASN A CA 1
ATOM 593 C C . ASN A 1 82 ? 13.119 7.693 -11.204 1.00 92.19 82 ASN A C 1
ATOM 595 O O . ASN A 1 82 ? 13.899 8.645 -11.158 1.00 92.19 82 ASN A O 1
ATOM 599 N N . GLY A 1 83 ? 13.114 6.835 -12.228 1.00 86.19 83 GLY A N 1
ATOM 600 C CA . GLY A 1 83 ? 13.925 6.994 -13.431 1.00 86.19 83 GLY A CA 1
ATOM 601 C C . GLY A 1 83 ? 13.323 7.961 -14.457 1.00 86.19 83 GLY A C 1
ATOM 602 O O . GLY A 1 83 ? 12.388 8.711 -14.186 1.00 86.19 83 GLY A O 1
ATOM 603 N N . ASP A 1 84 ? 13.874 7.933 -15.671 1.00 90.94 84 ASP A N 1
ATOM 604 C CA . ASP A 1 84 ? 13.265 8.603 -16.822 1.00 90.94 84 ASP A CA 1
ATOM 605 C C . ASP A 1 84 ? 11.977 7.898 -17.293 1.00 90.94 84 ASP A C 1
ATOM 607 O O . ASP A 1 84 ? 11.675 6.775 -16.899 1.00 90.94 84 ASP A O 1
ATOM 611 N N . TRP A 1 85 ? 11.224 8.556 -18.177 1.00 93.75 85 TRP A N 1
ATOM 612 C CA . TRP A 1 85 ? 9.988 8.025 -18.769 1.00 93.75 85 TRP A CA 1
ATOM 613 C C . TRP A 1 85 ? 10.192 7.490 -20.192 1.00 93.75 85 TRP A C 1
ATOM 615 O O . TRP A 1 85 ? 9.264 7.480 -21.003 1.00 93.75 85 TRP A O 1
ATOM 625 N N . SER A 1 86 ? 11.413 7.070 -20.539 1.00 95.56 86 SER A N 1
ATOM 626 C CA . SER A 1 86 ? 11.674 6.456 -21.842 1.00 95.56 86 SER A CA 1
ATOM 627 C C . SER A 1 86 ? 10.866 5.165 -22.016 1.00 95.56 86 SER A C 1
ATOM 629 O O . SER A 1 86 ? 10.501 4.495 -21.049 1.00 95.56 86 SER A O 1
ATOM 631 N N . GLN A 1 87 ? 10.641 4.744 -23.263 1.00 96.44 87 GLN A N 1
ATOM 632 C CA . GLN A 1 87 ? 9.986 3.461 -23.549 1.00 96.44 87 GLN A CA 1
ATOM 633 C C . GLN A 1 87 ? 10.697 2.282 -22.856 1.00 96.44 87 GLN A C 1
ATOM 635 O O . GLN A 1 87 ? 10.050 1.344 -22.384 1.00 96.44 87 GLN A O 1
ATOM 640 N N . ALA A 1 88 ? 12.028 2.340 -22.760 1.00 94.94 88 ALA A N 1
ATOM 641 C CA . ALA A 1 88 ? 12.818 1.343 -22.052 1.00 94.94 88 ALA A CA 1
ATOM 642 C C . ALA A 1 88 ? 12.531 1.351 -20.540 1.00 94.94 88 ALA A C 1
ATOM 644 O O . ALA A 1 88 ? 12.403 0.281 -19.947 1.00 94.94 88 ALA A O 1
ATOM 645 N N . ALA A 1 89 ? 12.390 2.524 -19.916 1.00 93.62 89 ALA A N 1
ATOM 646 C CA . ALA A 1 89 ? 12.024 2.637 -18.504 1.00 93.62 89 ALA A CA 1
ATOM 647 C C . ALA A 1 89 ? 10.603 2.144 -18.220 1.00 93.62 89 ALA A C 1
ATOM 649 O O . ALA A 1 89 ? 10.411 1.346 -17.304 1.00 93.62 89 ALA A O 1
ATOM 650 N N . VAL A 1 90 ? 9.636 2.505 -19.066 1.00 95.75 90 VAL A N 1
ATOM 651 C CA . VAL A 1 90 ? 8.261 1.991 -18.967 1.00 95.75 90 VAL A CA 1
ATOM 652 C C . VAL A 1 90 ? 8.237 0.465 -19.101 1.00 95.75 90 VAL A C 1
ATOM 654 O O . VAL A 1 90 ? 7.571 -0.213 -18.324 1.00 95.75 90 VAL A O 1
ATOM 657 N N . SER A 1 91 ? 9.018 -0.102 -20.025 1.00 96.75 91 S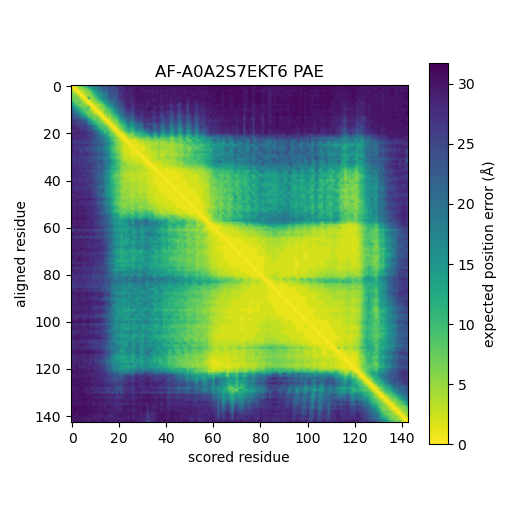ER A N 1
ATOM 658 C CA . SER A 1 91 ? 9.119 -1.562 -20.183 1.00 96.75 91 SER A CA 1
ATOM 659 C C . SER A 1 91 ? 9.689 -2.241 -18.931 1.00 96.75 91 SER A C 1
ATOM 661 O O . SER A 1 91 ? 9.220 -3.311 -18.544 1.00 96.75 91 SER A O 1
ATOM 663 N N . ARG A 1 92 ? 10.663 -1.610 -18.259 1.00 95.62 92 ARG A N 1
ATOM 664 C CA . ARG A 1 92 ? 11.191 -2.095 -16.973 1.00 95.62 92 ARG A CA 1
ATOM 665 C C . ARG A 1 92 ? 10.153 -2.009 -15.856 1.00 95.62 92 ARG A C 1
ATOM 667 O O . ARG A 1 92 ? 10.018 -2.979 -15.122 1.00 95.62 92 ARG A O 1
ATOM 674 N N . MET A 1 93 ? 9.403 -0.909 -15.752 1.00 96.19 93 MET A N 1
ATOM 675 C CA . MET A 1 93 ? 8.299 -0.790 -14.789 1.00 96.19 93 MET A CA 1
ATOM 676 C C . MET A 1 93 ? 7.282 -1.919 -14.962 1.00 96.19 93 MET A C 1
ATOM 678 O O . MET A 1 93 ? 6.951 -2.590 -13.993 1.00 96.19 93 MET A O 1
ATOM 682 N N . VAL A 1 94 ? 6.849 -2.186 -16.199 1.00 96.50 94 VAL A N 1
ATOM 683 C CA . VAL A 1 94 ? 5.901 -3.274 -16.489 1.00 96.50 94 VAL A CA 1
ATOM 684 C C . VAL A 1 94 ? 6.470 -4.636 -16.087 1.00 96.50 94 VAL A C 1
ATOM 686 O O . VAL A 1 94 ? 5.743 -5.464 -15.543 1.00 96.50 94 VAL A O 1
ATOM 689 N N . ALA A 1 95 ? 7.761 -4.882 -16.328 1.00 96.44 95 ALA A N 1
ATOM 690 C CA . ALA A 1 95 ? 8.406 -6.133 -15.934 1.00 96.44 95 ALA A CA 1
ATOM 691 C C . ALA A 1 95 ? 8.467 -6.308 -14.407 1.00 96.44 95 ALA A C 1
ATOM 693 O O . ALA A 1 95 ? 8.214 -7.405 -13.909 1.00 96.44 95 ALA A O 1
ATOM 694 N N . VAL A 1 96 ? 8.765 -5.234 -13.669 1.00 95.94 96 VAL A N 1
ATOM 695 C CA . VAL A 1 96 ? 8.757 -5.240 -12.200 1.00 95.94 96 VAL A CA 1
ATOM 696 C C . VAL A 1 96 ? 7.340 -5.461 -11.665 1.00 95.94 96 VAL A C 1
ATOM 698 O O . VAL A 1 96 ? 7.130 -6.385 -10.880 1.00 95.94 96 VAL A O 1
ATOM 701 N N . ASP A 1 97 ? 6.352 -4.708 -12.159 1.00 94.81 97 ASP A N 1
ATOM 702 C CA . ASP A 1 97 ? 4.945 -4.870 -11.772 1.00 94.81 97 ASP A CA 1
ATOM 703 C C . ASP A 1 97 ? 4.477 -6.321 -12.033 1.00 94.81 97 ASP A C 1
ATOM 705 O O . ASP A 1 97 ? 3.824 -6.940 -11.189 1.00 94.81 97 ASP A O 1
ATOM 709 N N . ALA A 1 98 ? 4.857 -6.912 -13.174 1.00 96.25 98 ALA A N 1
ATOM 710 C CA . ALA A 1 98 ? 4.534 -8.298 -13.517 1.00 96.25 98 ALA A CA 1
ATOM 711 C C . ALA A 1 98 ? 5.193 -9.328 -12.582 1.00 96.25 98 ALA A C 1
ATOM 713 O O . ALA A 1 98 ? 4.591 -10.368 -12.309 1.00 96.25 98 ALA A O 1
ATOM 714 N N . ALA A 1 99 ? 6.395 -9.049 -12.073 1.00 94.06 99 ALA A N 1
ATOM 715 C CA . ALA A 1 99 ? 7.077 -9.903 -11.103 1.00 94.06 99 ALA A CA 1
ATOM 716 C C . ALA A 1 99 ? 6.445 -9.810 -9.701 1.00 94.06 99 ALA A C 1
ATOM 718 O O . ALA A 1 99 ? 6.312 -10.825 -9.015 1.00 94.06 99 ALA A O 1
ATOM 719 N N . HIS A 1 100 ? 6.011 -8.618 -9.288 1.00 94.19 100 HIS A N 1
ATOM 720 C CA . HIS A 1 100 ? 5.427 -8.362 -7.967 1.00 94.19 100 HIS A CA 1
ATOM 721 C C . HIS A 1 100 ? 3.951 -8.770 -7.856 1.00 94.19 100 HIS A C 1
ATOM 723 O O . HIS A 1 100 ? 3.495 -9.201 -6.792 1.00 94.19 100 HIS A O 1
ATOM 729 N N . LEU A 1 101 ? 3.183 -8.691 -8.945 1.00 94.88 101 LEU A N 1
ATOM 730 C CA . LEU A 1 101 ? 1.740 -8.936 -8.915 1.00 94.88 101 LEU A CA 1
ATOM 731 C C . LEU A 1 101 ? 1.341 -10.340 -8.403 1.00 94.88 101 LEU A C 1
ATOM 733 O O . LEU A 1 101 ? 0.404 -10.420 -7.601 1.00 94.88 101 LEU A O 1
ATOM 737 N N . PRO A 1 102 ? 1.999 -11.455 -8.788 1.00 95.00 102 PRO A N 1
ATOM 738 C CA . PRO A 1 102 ? 1.701 -12.777 -8.230 1.00 95.00 102 PRO A CA 1
ATOM 739 C C . PRO A 1 102 ? 1.900 -12.841 -6.713 1.00 95.00 102 PRO A C 1
ATOM 741 O O . PRO A 1 102 ? 1.112 -13.474 -6.007 1.00 95.00 102 PRO A O 1
ATOM 744 N N . GLN A 1 103 ? 2.920 -12.153 -6.204 1.00 90.44 103 GLN A N 1
ATOM 745 C CA . GLN A 1 103 ? 3.224 -12.106 -4.782 1.00 90.44 103 GLN A CA 1
ATOM 746 C C . GLN A 1 103 ? 2.174 -11.304 -4.007 1.00 90.44 103 GLN A C 1
ATOM 748 O O . GLN A 1 103 ? 1.668 -11.790 -2.997 1.00 90.44 103 GLN A O 1
ATOM 753 N N . ILE A 1 104 ? 1.755 -10.144 -4.522 1.00 90.56 104 ILE A N 1
ATOM 754 C CA . ILE A 1 104 ? 0.655 -9.355 -3.939 1.00 90.56 104 ILE A CA 1
ATOM 755 C C . ILE A 1 104 ? -0.631 -10.188 -3.890 1.00 90.56 104 ILE A C 1
ATOM 757 O O . ILE A 1 104 ? -1.311 -10.228 -2.865 1.00 90.56 104 ILE A O 1
ATOM 761 N N . ARG A 1 105 ? -0.955 -10.910 -4.973 1.00 93.12 105 ARG A N 1
ATOM 762 C CA . ARG A 1 105 ? -2.133 -11.794 -5.020 1.00 93.12 105 ARG A CA 1
ATOM 763 C C . ARG A 1 105 ? -2.070 -12.889 -3.961 1.00 93.12 105 ARG A C 1
ATOM 765 O O . ARG A 1 105 ? -3.086 -13.166 -3.328 1.00 93.12 105 ARG A O 1
ATOM 772 N N . ARG A 1 106 ? -0.897 -13.493 -3.759 1.00 93.38 106 ARG A N 1
ATOM 773 C CA . ARG A 1 106 ? -0.686 -14.5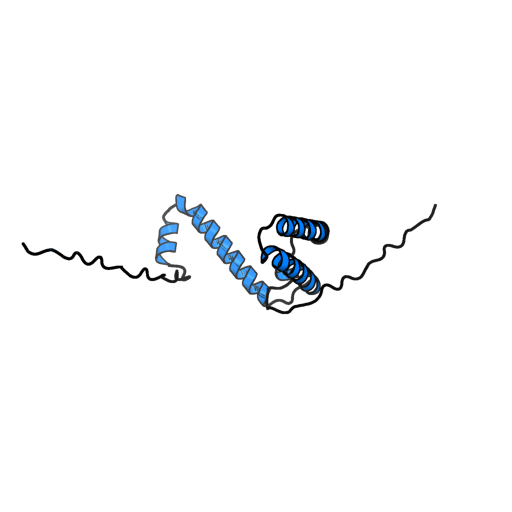09 -2.724 1.00 93.38 106 ARG A CA 1
ATOM 774 C C . ARG A 1 106 ? -0.900 -13.935 -1.324 1.00 93.38 106 ARG A C 1
ATOM 776 O O . ARG A 1 106 ? -1.665 -14.514 -0.564 1.00 93.38 106 ARG A O 1
ATOM 783 N N . ILE A 1 107 ? -0.300 -12.784 -1.024 1.00 89.44 107 ILE A N 1
ATOM 784 C CA . ILE A 1 107 ? -0.455 -12.095 0.267 1.00 89.44 107 ILE A CA 1
ATOM 785 C C . ILE A 1 107 ? -1.937 -11.795 0.540 1.00 89.44 107 ILE A C 1
ATOM 787 O O . ILE A 1 107 ? -2.451 -12.093 1.616 1.00 89.44 107 ILE A O 1
ATOM 791 N N . VAL A 1 108 ? -2.657 -11.256 -0.450 1.00 91.44 108 VAL A N 1
ATOM 792 C CA . VAL A 1 108 ? -4.093 -10.966 -0.311 1.00 91.44 108 VAL A CA 1
ATOM 793 C C . VAL A 1 108 ? -4.909 -12.240 -0.085 1.00 91.44 108 VAL A C 1
ATOM 795 O O . VAL A 1 108 ? -5.819 -12.233 0.741 1.00 91.44 108 VAL A O 1
ATOM 798 N N . ALA A 1 109 ? -4.589 -13.330 -0.787 1.00 93.19 109 ALA A N 1
ATOM 799 C CA . ALA A 1 109 ? -5.274 -14.610 -0.624 1.00 93.19 109 ALA A CA 1
ATOM 800 C C . ALA A 1 109 ? -5.030 -15.230 0.763 1.00 93.19 109 ALA 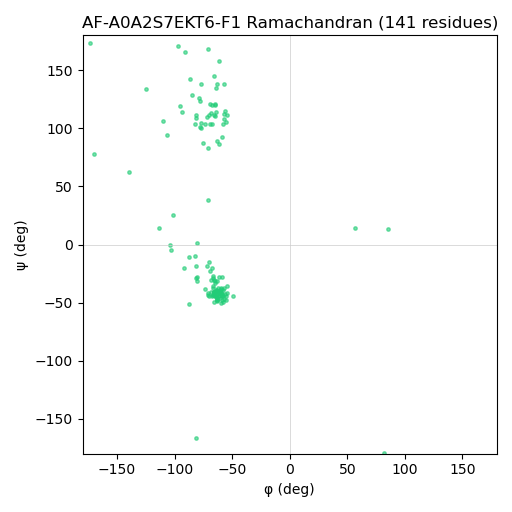A C 1
ATOM 802 O O . ALA A 1 109 ? -5.973 -15.706 1.387 1.00 93.19 109 ALA A O 1
ATOM 803 N N . GLU A 1 110 ? -3.796 -15.184 1.271 1.00 89.31 110 GLU A N 1
ATOM 804 C CA . GLU A 1 110 ? -3.433 -15.725 2.589 1.00 89.31 110 GLU A CA 1
ATOM 805 C C . GLU A 1 110 ? -4.117 -14.968 3.742 1.00 89.31 110 GLU A C 1
ATOM 807 O O . GLU A 1 110 ? -4.467 -15.569 4.758 1.00 89.31 110 GLU A O 1
ATOM 812 N N . HIS A 1 111 ? -4.375 -13.667 3.576 1.00 83.38 111 HIS A N 1
ATOM 813 C CA . HIS A 1 111 ? -5.005 -12.835 4.605 1.00 83.38 111 HIS A CA 1
ATOM 814 C C . HIS A 1 111 ? -6.485 -12.508 4.347 1.00 83.38 111 HIS A C 1
ATOM 816 O O . HIS A 1 111 ? -7.100 -11.835 5.174 1.00 83.38 111 HIS A O 1
ATOM 822 N N . ASN A 1 112 ? -7.069 -12.976 3.236 1.00 85.88 112 ASN A N 1
ATOM 823 C CA . ASN A 1 112 ? -8.417 -12.635 2.741 1.00 85.88 112 ASN A CA 1
ATOM 824 C C . ASN A 1 112 ? -8.670 -11.126 2.519 1.00 85.88 112 ASN A C 1
ATOM 826 O O . ASN A 1 112 ? -9.817 -10.694 2.395 1.00 85.88 112 ASN A O 1
ATOM 830 N N . ARG A 1 113 ? -7.611 -10.309 2.509 1.00 88.94 113 ARG A N 1
ATOM 831 C CA . ARG A 1 113 ? -7.612 -8.847 2.333 1.00 88.94 113 ARG A CA 1
ATOM 832 C C . ARG A 1 113 ? -6.174 -8.335 2.224 1.00 88.94 113 ARG A C 1
ATOM 834 O O . ARG A 1 113 ? -5.228 -9.080 2.468 1.00 88.94 113 ARG A O 1
ATOM 841 N N . LEU A 1 114 ? -6.009 -7.048 1.919 1.00 87.56 114 LEU A N 1
ATOM 842 C CA . LEU A 1 114 ? -4.715 -6.380 2.076 1.00 87.56 114 LEU A CA 1
ATOM 843 C C . LEU A 1 114 ? -4.291 -6.372 3.560 1.00 87.56 114 LEU A C 1
ATOM 845 O O . LEU A 1 114 ? -5.144 -6.113 4.420 1.00 87.56 114 LEU A O 1
ATOM 849 N N . PRO A 1 115 ? -3.007 -6.640 3.869 1.00 87.00 115 PRO A N 1
ATOM 850 C CA . PRO A 1 115 ? -2.497 -6.583 5.235 1.00 87.00 115 PRO A CA 1
ATOM 851 C C . PRO A 1 115 ? -2.715 -5.203 5.861 1.00 87.00 115 PRO A C 1
ATOM 853 O O . PRO A 1 115 ? -2.517 -4.178 5.211 1.00 87.00 115 PRO A O 1
ATOM 856 N N . SER A 1 116 ? -3.125 -5.166 7.128 1.00 85.50 116 SER A N 1
ATOM 857 C CA . SER A 1 116 ? -3.296 -3.912 7.869 1.00 85.50 116 SER A CA 1
ATOM 858 C C . SER A 1 116 ? -2.029 -3.504 8.627 1.00 85.50 116 SER A C 1
ATOM 860 O O . SER A 1 116 ? -1.160 -4.331 8.892 1.00 85.50 116 SER A O 1
ATOM 862 N N . ALA A 1 117 ? -1.967 -2.250 9.089 1.00 81.81 117 ALA A N 1
ATOM 863 C CA . ALA A 1 117 ? -0.893 -1.775 9.971 1.00 81.81 117 ALA A CA 1
ATOM 864 C C . ALA A 1 117 ? -0.799 -2.561 11.295 1.00 81.81 117 ALA A C 1
ATOM 866 O O . ALA A 1 117 ? 0.279 -2.710 11.848 1.00 81.81 117 ALA A O 1
ATOM 867 N N . ALA A 1 118 ? -1.903 -3.134 11.785 1.00 83.12 118 ALA A N 1
ATOM 868 C CA . ALA A 1 118 ? -1.861 -4.038 12.940 1.00 83.12 118 ALA A CA 1
ATOM 869 C C . ALA A 1 118 ? -1.168 -5.381 12.616 1.00 83.12 118 ALA A C 1
ATOM 871 O O . ALA A 1 118 ? -0.704 -6.087 13.511 1.00 83.12 118 ALA A O 1
ATOM 872 N N . GLN A 1 119 ? -1.118 -5.763 11.336 1.00 84.62 119 GLN A N 1
ATOM 873 C CA . GLN A 1 119 ? -0.430 -6.968 10.880 1.00 84.62 119 GLN A CA 1
ATOM 874 C C . GLN A 1 119 ? 1.039 -6.694 10.595 1.00 84.62 119 GLN A C 1
ATOM 876 O O . GLN A 1 119 ? 1.883 -7.399 11.128 1.00 84.62 119 GLN A O 1
ATOM 881 N N . VAL A 1 120 ? 1.346 -5.667 9.806 1.00 86.31 120 VAL A N 1
ATOM 882 C CA . VAL A 1 120 ? 2.716 -5.426 9.325 1.00 86.31 120 VAL A CA 1
ATOM 883 C C . VAL A 1 120 ? 3.441 -4.300 10.056 1.00 86.31 120 VAL A C 1
ATOM 885 O O . VAL A 1 120 ? 4.621 -4.107 9.827 1.00 86.31 120 VAL A O 1
ATOM 888 N N . GLY A 1 121 ? 2.789 -3.574 10.960 1.00 81.69 121 GLY A N 1
ATOM 889 C CA . GLY A 1 121 ? 3.353 -2.379 11.594 1.00 81.69 121 GLY A CA 1
ATOM 890 C C . GLY A 1 121 ? 3.200 -1.136 10.713 1.00 81.69 121 GLY A C 1
ATOM 891 O O . GLY A 1 121 ? 2.619 -1.193 9.629 1.00 81.69 121 GLY A O 1
ATOM 892 N N . ARG A 1 122 ? 3.687 0.011 11.197 1.00 75.00 122 ARG A N 1
ATOM 893 C CA . ARG A 1 122 ? 3.793 1.246 10.400 1.00 75.00 122 ARG A CA 1
ATOM 894 C C . ARG A 1 122 ? 5.205 1.411 9.833 1.00 75.00 122 ARG A C 1
ATOM 896 O O . ARG A 1 122 ? 6.128 0.688 10.202 1.00 75.00 122 ARG A O 1
ATOM 903 N N . ASP A 1 123 ? 5.368 2.388 8.950 1.00 64.19 123 ASP A N 1
ATOM 904 C CA . ASP A 1 123 ? 6.670 2.775 8.420 1.00 64.19 123 ASP A CA 1
ATOM 905 C C . ASP A 1 123 ? 7.448 3.628 9.427 1.00 64.19 123 ASP A C 1
ATOM 907 O O . ASP A 1 123 ? 7.210 4.819 9.599 1.00 64.19 123 ASP A O 1
ATOM 911 N N . ASP A 1 124 ? 8.383 2.979 10.108 1.00 55.16 124 ASP A N 1
ATOM 912 C CA . ASP A 1 124 ? 9.374 3.523 11.042 1.00 55.16 124 ASP A CA 1
ATOM 913 C C . ASP A 1 124 ? 10.825 3.386 10.519 1.00 55.16 124 ASP A C 1
ATOM 915 O O . ASP A 1 124 ? 11.788 3.613 11.247 1.00 55.16 124 ASP A O 1
ATOM 919 N N . GLY A 1 125 ? 11.001 3.092 9.223 1.00 43.75 125 GLY A N 1
ATOM 920 C CA . GLY A 1 125 ? 12.267 3.319 8.512 1.00 43.75 125 GLY A CA 1
ATOM 921 C C . GLY A 1 125 ? 13.333 2.222 8.612 1.00 43.75 125 GLY A C 1
ATOM 922 O O . GLY A 1 125 ? 14.474 2.462 8.220 1.00 43.75 125 GLY A O 1
ATOM 923 N N . VAL A 1 126 ? 13.006 1.016 9.086 1.00 44.91 126 VAL A N 1
ATOM 924 C CA . VAL A 1 126 ? 13.983 -0.087 9.124 1.00 44.91 126 VAL A CA 1
ATOM 925 C C . VAL A 1 126 ? 13.874 -0.937 7.861 1.00 44.91 126 VAL A C 1
ATOM 927 O O . VAL A 1 126 ? 12.862 -1.606 7.638 1.00 44.91 126 VAL A O 1
ATOM 930 N N . ALA A 1 127 ? 14.928 -0.910 7.045 1.00 41.81 127 ALA A N 1
ATOM 931 C CA . ALA A 1 127 ? 15.101 -1.808 5.914 1.00 41.81 127 ALA A CA 1
ATOM 932 C C . ALA A 1 127 ? 15.356 -3.233 6.425 1.00 41.81 127 ALA A C 1
ATOM 934 O O . ALA A 1 127 ? 16.323 -3.486 7.142 1.00 41.81 127 ALA A O 1
ATOM 935 N N . ALA A 1 128 ? 14.495 -4.163 6.033 1.00 47.81 128 ALA A N 1
ATOM 936 C CA . ALA A 1 128 ? 14.706 -5.588 6.215 1.00 47.81 128 ALA A CA 1
ATOM 937 C C . ALA A 1 128 ? 14.582 -6.254 4.843 1.00 47.81 128 ALA A C 1
ATOM 939 O O . ALA A 1 128 ? 13.681 -5.933 4.073 1.00 47.81 128 ALA A O 1
ATOM 940 N N . SER A 1 129 ? 15.517 -7.142 4.516 1.00 45.41 129 SER A N 1
ATOM 941 C CA . SER A 1 129 ? 15.520 -7.858 3.244 1.00 45.41 129 SER A CA 1
ATOM 942 C C . SER A 1 129 ? 14.487 -8.984 3.267 1.00 45.41 129 SER A C 1
ATOM 944 O O . SER A 1 129 ? 14.362 -9.714 4.253 1.00 45.41 129 SER A O 1
ATOM 946 N N . CYS A 1 130 ? 13.746 -9.154 2.170 1.00 50.38 130 CYS A N 1
ATOM 947 C CA . CYS A 1 130 ? 12.821 -10.274 2.050 1.00 50.38 130 CYS A CA 1
ATOM 948 C C . CYS A 1 130 ? 13.613 -11.589 1.931 1.00 50.38 130 CYS A C 1
ATOM 950 O O . CYS A 1 130 ? 14.170 -11.897 0.882 1.00 50.38 130 CYS A O 1
ATOM 952 N N . SER A 1 131 ? 13.670 -12.375 3.008 1.00 42.72 131 SER A N 1
ATOM 953 C CA . SER A 1 131 ? 14.074 -13.785 2.961 1.00 42.72 131 SER A CA 1
ATOM 954 C C . SER A 1 131 ? 12.833 -14.645 3.149 1.00 42.72 131 SER A C 1
ATOM 956 O O . SER A 1 131 ? 12.405 -14.905 4.269 1.00 42.72 131 SER A O 1
ATOM 958 N N . MET A 1 132 ? 12.219 -15.063 2.044 1.00 45.16 132 MET A N 1
ATOM 959 C CA . MET A 1 132 ? 11.127 -16.036 2.080 1.00 45.16 132 MET A CA 1
ATOM 960 C C . MET A 1 132 ? 11.711 -17.456 2.103 1.00 45.16 132 MET A C 1
ATOM 962 O O . MET A 1 132 ? 12.525 -17.783 1.235 1.00 45.16 132 MET A O 1
ATOM 966 N N . PRO A 1 133 ? 11.296 -18.334 3.035 1.00 40.06 133 PRO A N 1
ATOM 967 C CA . PRO A 1 133 ? 11.624 -19.745 2.939 1.00 40.06 133 PRO A CA 1
ATOM 968 C C . PRO A 1 133 ? 10.939 -20.314 1.695 1.00 40.06 133 PRO A C 1
ATOM 970 O O . PRO A 1 133 ? 9.713 -20.291 1.560 1.00 40.06 133 PRO A O 1
ATOM 973 N N . MET A 1 134 ? 11.745 -20.833 0.771 1.00 33.72 134 MET A N 1
ATOM 974 C CA . MET A 1 134 ? 11.290 -21.707 -0.303 1.00 33.72 134 MET A CA 1
ATOM 975 C C . MET A 1 134 ? 10.629 -22.929 0.353 1.00 33.72 134 MET A C 1
ATOM 977 O O . MET A 1 134 ? 11.295 -23.904 0.698 1.00 33.72 134 MET A O 1
ATOM 981 N N . LEU A 1 135 ? 9.311 -22.892 0.562 1.00 39.31 135 LEU A N 1
ATOM 982 C CA . LEU A 1 135 ? 8.544 -24.105 0.825 1.00 39.31 135 LEU A CA 1
ATOM 983 C C . LEU A 1 135 ? 8.491 -24.884 -0.490 1.00 39.31 135 LEU A C 1
ATOM 985 O O . LEU A 1 135 ? 7.552 -24.774 -1.278 1.00 39.31 135 LEU A O 1
ATOM 989 N N . ILE A 1 136 ? 9.563 -25.639 -0.732 1.00 37.22 136 ILE A N 1
ATOM 990 C CA . ILE A 1 136 ? 9.632 -26.708 -1.720 1.00 37.22 136 ILE A CA 1
ATOM 991 C C . ILE A 1 136 ? 8.482 -27.653 -1.388 1.00 37.22 136 ILE A C 1
ATOM 993 O O . ILE A 1 136 ? 8.511 -28.377 -0.397 1.00 37.22 136 ILE A O 1
ATOM 997 N N . ARG A 1 137 ? 7.428 -27.607 -2.199 1.00 34.38 137 ARG A N 1
ATOM 998 C CA . ARG A 1 137 ? 6.312 -28.545 -2.132 1.00 34.38 137 ARG A CA 1
ATOM 999 C C . ARG A 1 137 ? 6.859 -29.892 -2.629 1.00 34.38 137 ARG A C 1
ATOM 1001 O O . ARG A 1 137 ? 7.194 -29.967 -3.812 1.00 34.38 137 ARG A O 1
ATOM 1008 N N . PRO A 1 138 ? 7.008 -30.943 -1.797 1.00 37.97 138 PRO A N 1
ATOM 1009 C CA . PRO A 1 138 ? 7.434 -32.231 -2.317 1.00 37.97 138 PRO A CA 1
ATOM 1010 C C . PRO A 1 138 ? 6.339 -32.743 -3.251 1.00 37.97 138 PRO A C 1
ATOM 1012 O O . PRO A 1 138 ? 5.175 -32.878 -2.864 1.00 37.97 138 PRO A O 1
ATOM 1015 N N . SER A 1 139 ? 6.719 -32.976 -4.505 1.00 43.34 139 SER A N 1
ATOM 1016 C CA . SER A 1 139 ? 5.896 -33.669 -5.485 1.00 43.34 139 SER A CA 1
ATOM 1017 C C . SER A 1 139 ? 5.542 -35.044 -4.921 1.00 43.34 139 SER A C 1
ATOM 1019 O O . SER A 1 139 ? 6.403 -35.914 -4.799 1.00 43.34 139 SER A O 1
ATOM 1021 N N . ARG A 1 140 ? 4.281 -35.246 -4.529 1.00 46.69 140 ARG A N 1
ATOM 1022 C CA . ARG A 1 140 ? 3.743 -36.589 -4.308 1.00 46.69 140 ARG A CA 1
ATOM 1023 C C . ARG A 1 140 ? 3.493 -37.208 -5.683 1.00 46.69 140 ARG A C 1
ATOM 1025 O O . ARG A 1 140 ? 2.396 -37.094 -6.216 1.00 46.69 140 ARG A O 1
ATOM 1032 N N . SER A 1 141 ? 4.510 -37.850 -6.252 1.00 47.56 141 SER A N 1
ATOM 1033 C CA . SER A 1 141 ? 4.308 -38.903 -7.248 1.00 47.56 141 SER A CA 1
ATOM 1034 C C . SER A 1 141 ? 3.986 -40.193 -6.497 1.00 47.56 141 SER A C 1
ATOM 1036 O O . SER A 1 141 ? 4.845 -40.749 -5.813 1.00 47.56 141 SER A O 1
ATOM 1038 N N . GLY A 1 142 ? 2.735 -40.624 -6.578 1.00 47.88 142 GLY A N 1
ATOM 1039 C CA . GLY A 1 142 ? 2.237 -41.819 -5.913 1.00 47.88 142 GLY A CA 1
ATOM 1040 C C . GLY A 1 142 ? 0.842 -42.152 -6.417 1.00 47.88 142 GLY A C 1
ATOM 1041 O O . GLY A 1 142 ? -0.128 -41.770 -5.769 1.00 47.88 142 GLY A O 1
ATOM 1042 N N . CYS A 1 143 ? 0.802 -42.748 -7.610 1.00 38.47 143 CYS A N 1
ATOM 1043 C CA . CYS A 1 143 ? -0.070 -43.823 -8.100 1.00 38.47 143 CYS A CA 1
ATOM 1044 C C . CYS A 1 143 ? 0.262 -44.035 -9.581 1.00 38.47 143 CYS A C 1
ATOM 1046 O O . CYS A 1 143 ? 0.186 -43.041 -10.338 1.00 38.47 143 CYS A O 1
#

Radius of gyration: 25.95 Å; Cα contacts (8 Å, |Δi|>4): 70; chains: 1; bounding box: 46×109×44 Å

Organism: NCBI:txid53414

Solvent-accessible surface area (backbone atoms only — not comparable to full-atom values): 8997 Å² total; per-residue (Å²): 137,87,82,83,83,81,78,80,79,80,76,80,81,72,79,71,74,81,70,92,61,86,53,64,67,61,54,56,54,44,73,76,34,78,88,37,49,66,58,53,52,52,50,52,51,50,50,52,50,50,52,54,53,55,59,36,71,77,50,81,40,77,38,54,70,60,31,19,37,53,52,44,53,48,54,55,52,46,60,43,66,74,52,68,87,47,74,69,36,51,52,49,39,52,53,51,52,64,66,47,48,63,53,54,52,48,54,26,62,78,64,78,37,79,85,47,49,56,32,35,37,77,95,81,82,77,90,42,78,64,79,76,82,82,77,75,75,78,80,82,84,83,130